Protein AF-A0A953RLA9-F1 (afdb_monomer_lite)

Foldseek 3Di:
DDDDDDDDDDDDDDPPPPPPPPPPPQPPQPDDDPQCVVAFPGDRQWDPPFADPDPFKTKTWHLAAQVVVVVVRPVPHDADWDADVVRQWIWGDIDQKIKIKGAWDADPVRDTDGGMMIMIGGHD

Structure (mmCIF, N/CA/C/O backbone):
data_AF-A0A953RLA9-F1
#
_entry.id   AF-A0A953RLA9-F1
#
loop_
_atom_site.group_PDB
_atom_site.id
_atom_site.type_symbol
_atom_site.label_atom_id
_atom_site.label_alt_id
_atom_site.label_comp_id
_atom_site.label_asym_id
_atom_site.label_entity_id
_atom_site.label_seq_id
_atom_site.pdbx_PDB_ins_code
_atom_site.Cartn_x
_atom_site.Cartn_y
_atom_site.Cartn_z
_atom_site.occupancy
_atom_site.B_iso_or_equiv
_atom_site.auth_seq_id
_atom_site.auth_comp_id
_atom_site.auth_asym_id
_atom_site.auth_atom_id
_atom_site.pdbx_PDB_model_num
ATOM 1 N N . MET A 1 1 ? -8.554 -69.439 7.652 1.00 48.25 1 MET A N 1
ATOM 2 C CA . MET A 1 1 ? -8.002 -69.487 9.023 1.00 48.25 1 MET A CA 1
ATOM 3 C C . MET A 1 1 ? -6.483 -69.538 8.939 1.00 48.25 1 MET A C 1
ATOM 5 O O . MET A 1 1 ? -5.982 -70.583 8.567 1.00 48.25 1 MET A O 1
ATOM 9 N N . LEU A 1 2 ? -5.758 -68.458 9.259 1.00 38.22 2 LEU A N 1
ATOM 10 C CA . LEU A 1 2 ? -4.406 -68.552 9.830 1.00 38.22 2 LEU A CA 1
ATOM 11 C C . LEU A 1 2 ? -3.977 -67.199 10.436 1.00 38.22 2 LEU A C 1
ATOM 13 O O . LEU A 1 2 ? -3.719 -66.231 9.737 1.00 38.22 2 LEU A O 1
ATOM 17 N N . ARG A 1 3 ? -4.001 -67.193 11.771 1.00 40.97 3 ARG A N 1
ATOM 18 C CA . ARG A 1 3 ? -3.111 -66.550 12.753 1.00 40.97 3 ARG A CA 1
ATOM 19 C C . ARG A 1 3 ? -2.630 -65.098 12.565 1.00 40.97 3 ARG A C 1
ATOM 21 O O . ARG A 1 3 ? -1.748 -64.783 11.782 1.00 40.97 3 ARG A O 1
ATOM 28 N N . LYS A 1 4 ? -3.136 -64.288 13.505 1.00 44.25 4 LYS A N 1
ATOM 29 C CA . LYS A 1 4 ? -2.486 -63.175 14.214 1.00 44.25 4 LYS A CA 1
ATOM 30 C C . LYS A 1 4 ? -0.970 -63.366 14.390 1.00 44.25 4 LYS A C 1
ATOM 32 O O . LYS A 1 4 ? -0.567 -64.396 14.918 1.00 44.25 4 LYS A O 1
ATOM 37 N N . CYS A 1 5 ? -0.205 -62.304 14.149 1.00 43.03 5 CYS A N 1
ATOM 38 C CA . CYS A 1 5 ? 0.972 -61.947 14.942 1.00 43.03 5 CYS A CA 1
ATOM 39 C C . CYS A 1 5 ? 1.044 -60.419 15.015 1.00 43.03 5 CYS A C 1
ATOM 41 O O . CYS A 1 5 ? 1.334 -59.745 14.033 1.00 43.03 5 CYS A O 1
ATOM 43 N N . ALA A 1 6 ? 0.714 -59.889 16.191 1.00 46.84 6 ALA A N 1
ATOM 44 C CA . ALA A 1 6 ? 1.046 -58.532 16.578 1.00 46.84 6 ALA A CA 1
ATOM 45 C C . ALA A 1 6 ? 2.565 -58.443 16.757 1.00 46.84 6 ALA A C 1
ATOM 47 O O . ALA A 1 6 ? 3.148 -59.293 17.428 1.00 46.84 6 ALA A O 1
ATOM 48 N N . PHE A 1 7 ? 3.185 -57.414 16.191 1.00 45.31 7 PHE A N 1
ATOM 49 C CA . PHE A 1 7 ? 4.528 -56.997 16.568 1.00 45.31 7 PHE A CA 1
ATOM 50 C C . PHE A 1 7 ? 4.508 -55.491 16.788 1.00 45.31 7 PHE A C 1
ATOM 52 O O . PHE A 1 7 ? 4.581 -54.687 15.863 1.00 45.31 7 PHE A O 1
ATOM 59 N N . THR A 1 8 ? 4.342 -55.132 18.054 1.00 46.97 8 THR A N 1
ATOM 60 C CA . THR A 1 8 ? 4.603 -53.798 18.573 1.00 46.97 8 THR A CA 1
ATOM 61 C C . THR A 1 8 ? 6.117 -53.627 18.640 1.00 46.97 8 THR A C 1
ATOM 63 O O . THR A 1 8 ? 6.771 -54.312 19.422 1.00 46.97 8 THR A O 1
ATOM 66 N N . PHE A 1 9 ? 6.672 -52.707 17.855 1.00 47.66 9 PHE A N 1
ATOM 67 C CA . PHE A 1 9 ? 7.984 -52.124 18.123 1.00 47.66 9 PHE A CA 1
ATOM 68 C C . PHE A 1 9 ? 7.822 -50.612 18.236 1.00 47.66 9 PHE A C 1
ATOM 70 O O . PHE A 1 9 ? 7.508 -49.908 17.282 1.00 47.66 9 PHE A O 1
ATOM 77 N N . PHE A 1 10 ? 7.989 -50.149 19.466 1.00 43.28 10 PHE A N 1
ATOM 78 C CA . PHE A 1 10 ? 8.098 -48.763 19.879 1.00 43.28 10 PHE A CA 1
ATOM 79 C C . PHE A 1 10 ? 9.588 -48.421 19.878 1.00 43.28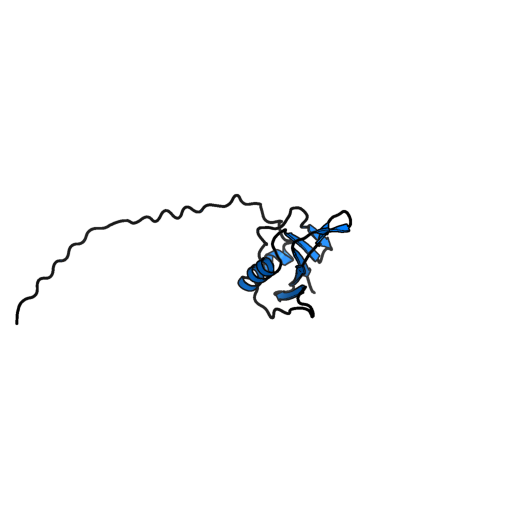 10 PHE A C 1
ATOM 81 O O . PHE A 1 10 ? 10.284 -49.072 20.642 1.00 43.28 10 PHE A O 1
ATOM 88 N N . VAL A 1 11 ? 10.071 -47.454 19.083 1.00 50.06 11 VAL A N 1
ATOM 89 C CA . VAL A 1 11 ? 11.195 -46.554 19.439 1.00 50.06 11 VAL A CA 1
ATOM 90 C C . VAL A 1 11 ? 11.158 -45.296 18.549 1.00 50.06 11 VAL A C 1
ATOM 92 O O . VAL A 1 11 ? 11.129 -45.371 17.324 1.00 50.06 11 VAL A O 1
ATOM 95 N N . LEU A 1 12 ? 11.178 -44.149 19.235 1.00 45.91 12 LEU A N 1
ATOM 96 C CA . LEU A 1 12 ? 11.444 -42.775 18.801 1.00 45.91 12 LEU A CA 1
ATOM 97 C C . LEU A 1 12 ? 12.417 -42.626 17.615 1.00 45.91 12 LEU A C 1
ATOM 99 O O . LEU A 1 12 ? 13.544 -43.111 17.648 1.00 45.91 12 LEU A O 1
ATOM 103 N N . SER A 1 13 ? 12.063 -41.765 16.663 1.00 47.34 13 SER A N 1
ATOM 104 C CA . SER A 1 13 ? 13.047 -40.968 15.925 1.00 47.34 13 SER A CA 1
ATOM 105 C C . SER A 1 13 ? 12.580 -39.520 15.903 1.00 47.34 13 SER A C 1
ATOM 107 O O . SER A 1 13 ? 11.643 -39.133 15.210 1.00 47.34 13 SER A O 1
ATOM 109 N N . LEU A 1 14 ? 13.225 -38.758 16.776 1.00 44.53 14 LEU A N 1
ATOM 110 C CA . LEU A 1 14 ? 13.138 -37.323 16.956 1.00 44.53 14 LEU A CA 1
ATOM 111 C C . LEU A 1 14 ? 13.650 -36.637 15.676 1.00 44.53 14 LEU A C 1
ATOM 113 O O . LEU A 1 14 ? 14.845 -36.383 15.552 1.00 44.53 14 LEU A O 1
ATOM 117 N N . LEU A 1 15 ? 12.775 -36.351 14.709 1.00 41.44 15 LEU A N 1
ATOM 118 C CA . LEU A 1 15 ? 13.116 -35.424 13.630 1.00 41.44 15 LEU A CA 1
ATOM 119 C C . LEU A 1 15 ? 12.825 -34.006 14.124 1.00 41.44 15 LEU A C 1
ATOM 121 O O . LEU A 1 15 ? 11.747 -33.454 13.911 1.00 41.44 15 LEU A O 1
ATOM 125 N N . VAL A 1 16 ? 13.806 -33.428 14.815 1.00 46.03 16 VAL A N 1
ATOM 126 C CA . VAL A 1 16 ? 13.918 -31.974 14.937 1.00 46.03 16 VAL A CA 1
ATOM 127 C C . VAL A 1 16 ? 14.201 -31.468 13.529 1.00 46.03 16 VAL A C 1
ATOM 129 O O . VAL A 1 16 ? 15.341 -31.471 13.068 1.00 46.03 16 VAL A O 1
ATOM 132 N N . ILE A 1 17 ? 13.149 -31.083 12.809 1.00 50.66 17 ILE A N 1
ATOM 133 C CA . ILE A 1 17 ? 13.311 -30.226 11.642 1.00 50.66 17 ILE A CA 1
ATOM 134 C C . ILE A 1 17 ? 13.740 -28.888 12.228 1.00 50.66 17 ILE A C 1
ATOM 136 O O . ILE A 1 17 ? 12.928 -28.140 12.766 1.00 50.66 17 ILE A O 1
ATOM 140 N N . GLY A 1 18 ? 15.051 -28.649 12.210 1.00 41.31 18 GLY A N 1
ATOM 141 C CA . GLY A 1 18 ? 15.611 -27.332 12.431 1.00 41.31 18 GLY A CA 1
ATOM 142 C C . GLY A 1 18 ? 15.022 -26.414 11.375 1.00 41.31 18 GLY A C 1
ATOM 143 O O . GLY A 1 18 ? 15.485 -26.390 10.236 1.00 41.31 18 GLY A O 1
ATOM 144 N N . GLU A 1 19 ? 13.965 -25.697 11.740 1.00 39.84 19 GLU A N 1
ATOM 145 C CA . GLU A 1 19 ? 13.501 -24.561 10.974 1.00 39.84 19 GLU A CA 1
ATOM 146 C C . GLU A 1 19 ? 14.609 -23.516 11.102 1.00 39.84 19 GLU A C 1
ATOM 148 O O . GLU A 1 19 ? 14.713 -22.780 12.084 1.00 39.84 19 GLU A O 1
ATOM 153 N N . VAL A 1 20 ? 15.526 -23.530 10.134 1.00 38.59 20 VAL A N 1
ATOM 154 C CA . VAL A 1 20 ? 16.456 -22.434 9.905 1.00 38.59 20 VAL A CA 1
ATOM 155 C C . VAL A 1 20 ? 15.579 -21.258 9.504 1.00 38.59 20 VAL A C 1
ATOM 157 O O . VAL A 1 20 ? 15.320 -21.016 8.323 1.00 38.59 20 VAL A O 1
ATOM 160 N N . VAL A 1 21 ? 15.084 -20.539 10.513 1.00 46.25 21 VAL A N 1
ATOM 161 C CA . VAL A 1 21 ? 14.577 -19.184 10.367 1.00 46.25 21 VAL A CA 1
ATOM 162 C C . VAL A 1 21 ? 15.765 -18.386 9.865 1.00 46.25 21 VAL A C 1
ATOM 164 O O . VAL A 1 21 ? 16.585 -17.865 10.618 1.00 46.25 21 VAL A O 1
ATOM 167 N N . THR A 1 22 ? 15.885 -18.330 8.543 1.00 41.06 22 THR A N 1
ATOM 168 C CA . THR A 1 22 ? 16.683 -17.319 7.880 1.00 41.06 22 THR A CA 1
ATOM 169 C C . THR A 1 22 ? 15.917 -16.029 8.123 1.00 41.06 22 THR A C 1
ATOM 171 O O . THR A 1 22 ? 15.080 -15.623 7.316 1.00 41.06 22 THR A O 1
ATOM 174 N N . ALA A 1 23 ? 16.136 -15.421 9.290 1.00 45.84 23 ALA A N 1
ATOM 175 C CA . ALA A 1 23 ? 15.776 -14.043 9.535 1.00 45.84 23 ALA A CA 1
ATOM 176 C C . ALA A 1 23 ? 16.571 -13.235 8.510 1.00 45.84 23 ALA A C 1
ATOM 178 O O . ALA A 1 23 ? 17.736 -12.900 8.725 1.00 45.84 23 ALA A O 1
ATOM 179 N N . ARG A 1 24 ? 15.965 -13.000 7.336 1.00 45.78 24 ARG A N 1
ATOM 180 C CA . ARG A 1 24 ? 16.435 -11.976 6.408 1.00 45.78 24 ARG A CA 1
ATOM 181 C C . ARG A 1 24 ? 16.624 -10.738 7.263 1.00 45.78 24 ARG A C 1
ATOM 183 O O . ARG A 1 24 ? 15.666 -10.311 7.905 1.00 45.78 24 ARG A O 1
ATOM 190 N N . ALA A 1 25 ? 17.868 -10.262 7.316 1.00 38.72 25 ALA A N 1
ATOM 191 C CA . ALA A 1 25 ? 18.271 -9.081 8.053 1.00 38.72 25 ALA A CA 1
ATOM 192 C C . ALA A 1 25 ? 17.161 -8.039 7.943 1.00 38.72 25 ALA A C 1
ATOM 194 O O . ALA A 1 25 ? 16.812 -7.615 6.838 1.00 38.72 25 ALA A O 1
ATOM 195 N N . GLY A 1 26 ? 16.540 -7.742 9.086 1.00 42.91 26 GLY A N 1
ATOM 196 C CA . GLY A 1 26 ? 15.439 -6.808 9.169 1.00 42.91 26 GLY A CA 1
ATOM 197 C C . GLY A 1 26 ? 15.946 -5.448 8.730 1.00 42.91 26 GLY A C 1
ATOM 198 O O . GLY A 1 26 ? 16.487 -4.697 9.535 1.00 42.91 26 GLY A O 1
ATOM 199 N N . SER A 1 27 ? 15.754 -5.120 7.453 1.00 41.09 27 SER A N 1
ATOM 200 C CA . SER A 1 27 ? 15.484 -3.739 7.100 1.00 41.09 27 SER A CA 1
ATOM 201 C C . SER A 1 27 ? 14.269 -3.396 7.947 1.00 41.09 27 SER A C 1
ATOM 203 O O . SER A 1 27 ? 13.207 -3.990 7.756 1.00 41.09 27 SER A O 1
ATOM 205 N N . SER A 1 28 ? 14.457 -2.590 8.994 1.00 51.56 28 SER A N 1
ATOM 206 C CA . SER A 1 28 ? 13.339 -2.106 9.787 1.00 51.56 28 SER A CA 1
ATOM 207 C C . SER A 1 28 ? 12.416 -1.430 8.784 1.00 51.56 28 SER A C 1
ATOM 209 O O . SER A 1 28 ? 12.766 -0.368 8.261 1.00 51.56 28 SER A O 1
ATOM 211 N N . ALA A 1 29 ? 11.311 -2.089 8.423 1.00 55.12 29 ALA A N 1
ATOM 212 C CA . ALA A 1 29 ? 10.338 -1.504 7.522 1.00 55.12 29 ALA A CA 1
ATOM 213 C C . ALA A 1 29 ? 10.047 -0.085 8.043 1.00 55.12 29 ALA A C 1
ATOM 215 O O . ALA A 1 29 ? 9.957 0.081 9.266 1.00 55.12 29 ALA A O 1
ATOM 216 N N . PRO A 1 30 ? 9.982 0.939 7.173 1.00 61.66 30 PRO A N 1
ATOM 217 C CA . PRO A 1 30 ? 9.738 2.311 7.590 1.00 61.66 30 PRO A CA 1
ATOM 218 C C . PRO A 1 30 ? 8.591 2.328 8.591 1.00 61.66 30 PRO A C 1
ATOM 220 O O . PRO A 1 30 ? 7.524 1.782 8.299 1.00 61.66 30 PRO A O 1
ATOM 223 N N . SER A 1 31 ? 8.831 2.876 9.787 1.00 76.75 31 SER A N 1
ATOM 224 C CA . SER A 1 31 ? 7.814 2.844 10.833 1.00 76.75 31 SER A CA 1
ATOM 225 C C . SER A 1 31 ? 6.608 3.618 10.334 1.00 76.75 31 SER A C 1
ATOM 227 O O . SER A 1 31 ? 6.678 4.828 10.098 1.00 76.75 31 SER A O 1
ATOM 229 N N . TYR A 1 32 ? 5.506 2.905 10.129 1.00 88.94 32 TYR A N 1
ATOM 230 C CA . TYR A 1 32 ? 4.243 3.535 9.799 1.00 88.94 32 TYR A CA 1
ATOM 231 C C . TYR A 1 32 ? 3.842 4.461 10.948 1.00 88.94 32 TYR A C 1
ATOM 233 O O . TYR A 1 32 ? 4.154 4.173 12.105 1.00 88.94 32 TYR A O 1
ATOM 241 N N . PRO A 1 33 ? 3.149 5.570 10.657 1.00 91.88 33 PRO A N 1
ATOM 242 C CA . PRO A 1 33 ? 2.503 6.331 11.712 1.00 91.88 33 PRO A CA 1
ATOM 243 C C . PRO A 1 33 ? 1.452 5.454 12.409 1.00 91.88 33 PRO A C 1
ATOM 245 O O . PRO A 1 33 ? 0.828 4.613 11.758 1.00 91.88 33 PRO A O 1
ATOM 248 N N . ASP A 1 34 ? 1.213 5.682 13.702 1.00 92.75 34 ASP A N 1
ATOM 249 C CA . ASP A 1 34 ? 0.365 4.820 14.547 1.00 92.75 34 ASP A CA 1
ATOM 250 C C . ASP A 1 34 ? -1.016 4.539 13.940 1.00 92.75 34 ASP A C 1
ATOM 252 O O . ASP A 1 34 ? -1.497 3.407 13.941 1.00 92.75 34 ASP A O 1
ATOM 256 N N . TRP A 1 35 ? -1.635 5.565 13.345 1.00 93.19 35 TRP A N 1
ATOM 257 C CA . TRP A 1 35 ? -2.943 5.442 12.698 1.00 93.19 35 TRP A CA 1
ATOM 258 C C . TRP A 1 35 ? -2.939 4.487 11.499 1.00 93.19 35 TRP A C 1
ATOM 260 O O . TRP A 1 35 ? -3.975 3.915 11.186 1.00 93.19 35 TRP A O 1
ATOM 270 N N . ALA A 1 36 ? -1.809 4.335 10.808 1.00 93.94 36 ALA A N 1
ATOM 271 C CA . ALA A 1 36 ? -1.659 3.390 9.708 1.00 93.94 36 ALA A CA 1
ATOM 272 C C . ALA A 1 36 ? -1.290 2.007 10.243 1.00 93.94 36 ALA A C 1
ATOM 274 O O . ALA A 1 36 ? -1.892 1.022 9.828 1.00 93.94 36 ALA A O 1
ATOM 275 N N . ALA A 1 37 ? -0.345 1.942 11.186 1.00 92.94 37 ALA A N 1
ATOM 276 C CA . ALA A 1 37 ? 0.139 0.697 11.779 1.00 92.94 37 ALA A CA 1
ATOM 277 C C . ALA A 1 37 ? -0.974 -0.106 12.475 1.00 92.94 37 ALA A C 1
ATOM 279 O O . ALA A 1 37 ? -0.937 -1.333 12.475 1.00 92.94 37 ALA A O 1
ATOM 280 N N . ALA A 1 38 ? -1.992 0.575 13.011 1.00 91.94 38 ALA A N 1
ATOM 281 C CA . ALA A 1 38 ? -3.155 -0.057 13.631 1.00 91.94 38 ALA A CA 1
ATOM 282 C C . ALA A 1 38 ? -4.027 -0.875 12.656 1.00 91.94 38 ALA A C 1
ATOM 284 O O . ALA A 1 38 ? -4.846 -1.678 13.097 1.00 91.94 38 ALA A O 1
ATOM 285 N N . VAL A 1 39 ? -3.896 -0.654 11.345 1.00 92.75 39 VAL A N 1
ATOM 286 C CA . VAL A 1 39 ? -4.862 -1.144 10.344 1.00 92.75 39 VAL A CA 1
ATOM 287 C C . VAL A 1 39 ? -4.194 -1.792 9.138 1.00 92.75 39 VAL A C 1
ATOM 289 O O . VAL A 1 39 ? -4.768 -2.667 8.490 1.00 92.75 39 VAL A O 1
ATOM 292 N N . VAL A 1 40 ? -2.990 -1.337 8.804 1.00 94.00 40 VAL A N 1
ATOM 293 C CA . VAL A 1 40 ? -2.262 -1.714 7.601 1.00 94.00 40 VAL A CA 1
ATOM 294 C C . VAL A 1 40 ? -0.888 -2.245 8.009 1.00 94.00 40 VAL A C 1
ATOM 296 O O . VAL A 1 40 ? -0.111 -1.509 8.620 1.00 94.00 40 VAL A O 1
ATOM 299 N N . PRO A 1 41 ? -0.549 -3.498 7.661 1.00 93.62 41 PRO A N 1
ATOM 300 C CA . PRO A 1 41 ? 0.769 -4.042 7.953 1.00 93.62 41 PRO A CA 1
ATOM 301 C C . PRO A 1 41 ? 1.852 -3.316 7.151 1.00 93.62 41 PRO A C 1
ATOM 303 O O . PRO A 1 41 ? 1.640 -2.943 5.995 1.00 93.62 41 PRO A O 1
ATOM 306 N N . ALA A 1 42 ? 3.033 -3.170 7.753 1.00 92.88 42 ALA A N 1
ATOM 307 C CA . ALA A 1 42 ? 4.163 -2.509 7.118 1.00 92.88 42 ALA A CA 1
ATOM 308 C C . ALA A 1 42 ? 4.718 -3.314 5.934 1.00 92.88 42 ALA A C 1
ATOM 310 O O . ALA A 1 42 ? 5.055 -4.492 6.070 1.00 92.88 42 ALA A O 1
ATOM 311 N N . TYR A 1 43 ? 4.829 -2.669 4.770 1.00 94.12 43 TYR A N 1
ATOM 312 C CA . TYR A 1 43 ? 5.419 -3.274 3.578 1.00 94.12 43 TYR A CA 1
ATOM 313 C C . TYR A 1 43 ? 6.932 -3.492 3.765 1.00 94.12 43 TYR A C 1
ATOM 315 O O . TYR A 1 43 ? 7.651 -2.521 4.013 1.00 94.12 43 TYR A O 1
ATOM 323 N N . PRO A 1 44 ? 7.444 -4.729 3.619 1.00 92.50 44 PRO A N 1
ATOM 324 C CA . PRO A 1 44 ? 8.809 -5.072 4.024 1.00 92.50 44 PRO A CA 1
ATOM 325 C C . PRO A 1 44 ? 9.901 -4.552 3.081 1.00 92.50 44 PRO A C 1
ATOM 327 O O . PRO A 1 44 ? 11.041 -4.417 3.507 1.00 92.50 44 PRO A O 1
ATOM 330 N N . HIS A 1 45 ? 9.589 -4.263 1.812 1.00 92.25 45 HIS A N 1
ATOM 331 C CA . HIS A 1 45 ? 10.572 -3.800 0.814 1.00 92.25 45 HIS A CA 1
ATOM 332 C C . HIS A 1 45 ? 10.396 -2.315 0.474 1.00 92.25 45 HIS A C 1
ATOM 334 O O . HIS A 1 45 ? 10.559 -1.885 -0.672 1.00 92.25 45 HIS A O 1
ATOM 340 N N . ALA A 1 46 ? 9.972 -1.529 1.459 1.00 90.50 46 ALA A N 1
ATOM 341 C CA . ALA A 1 46 ? 9.835 -0.094 1.303 1.00 90.50 46 ALA A CA 1
ATOM 342 C C . ALA A 1 46 ? 11.214 0.587 1.292 1.00 90.50 46 ALA A C 1
ATOM 344 O O . ALA A 1 46 ? 12.099 0.268 2.083 1.00 90.50 46 ALA A O 1
ATOM 345 N N . LEU A 1 47 ? 11.387 1.544 0.386 1.00 88.62 47 LEU A N 1
ATOM 346 C CA . LEU A 1 47 ? 12.602 2.334 0.244 1.00 88.62 47 LEU A CA 1
ATOM 347 C C . LEU A 1 47 ? 12.720 3.368 1.373 1.00 88.62 47 LEU A C 1
ATOM 349 O O . LEU A 1 47 ? 11.689 3.840 1.869 1.00 88.62 47 LEU A O 1
ATOM 353 N N . PRO A 1 48 ? 13.946 3.819 1.704 1.00 85.69 48 PRO A N 1
ATOM 354 C CA . PRO A 1 48 ? 14.180 4.872 2.698 1.00 85.69 48 PRO A CA 1
ATOM 355 C C . PRO A 1 48 ? 13.480 6.207 2.402 1.00 85.69 48 PRO A C 1
ATOM 357 O O . PRO A 1 48 ? 13.269 7.005 3.306 1.00 85.69 48 PRO A O 1
ATOM 360 N N . SER A 1 49 ? 13.097 6.457 1.146 1.00 83.31 49 SER A N 1
ATOM 361 C CA . SER A 1 49 ? 12.330 7.642 0.743 1.00 83.31 49 SER A CA 1
ATOM 362 C C . SER A 1 49 ? 10.863 7.618 1.199 1.00 83.31 49 SER A C 1
ATOM 364 O O . SER A 1 49 ? 10.161 8.621 1.050 1.00 83.31 49 SER A O 1
ATOM 366 N N . SER A 1 50 ? 10.392 6.496 1.752 1.00 88.06 50 SER A N 1
ATOM 367 C CA . SER A 1 50 ? 9.050 6.358 2.320 1.00 88.06 50 SER A CA 1
ATOM 368 C C . SER A 1 50 ? 8.908 7.232 3.565 1.00 88.06 50 SER A C 1
ATOM 370 O O . SER A 1 50 ? 9.696 7.126 4.504 1.00 88.06 50 SER A O 1
ATOM 372 N N . ARG A 1 51 ? 7.912 8.119 3.579 1.00 90.56 51 ARG A N 1
ATOM 373 C CA . ARG A 1 51 ? 7.775 9.151 4.611 1.00 90.56 51 ARG A CA 1
ATOM 374 C C . ARG A 1 51 ? 6.351 9.663 4.746 1.00 90.56 51 ARG A C 1
ATOM 376 O O . ARG A 1 51 ? 5.515 9.515 3.852 1.00 90.56 51 ARG A O 1
ATOM 383 N N . LEU A 1 52 ? 6.101 10.344 5.858 1.00 91.19 52 LEU A N 1
ATOM 384 C CA . LEU A 1 52 ? 4.894 11.137 6.039 1.00 91.19 52 LEU A CA 1
ATOM 385 C C . LEU A 1 52 ? 4.929 12.328 5.065 1.00 91.19 52 LEU A C 1
ATOM 387 O O . LEU A 1 52 ? 5.879 13.106 5.071 1.00 91.19 52 LEU A O 1
ATOM 391 N N . ILE A 1 53 ? 3.915 12.443 4.207 1.00 90.25 53 ILE A N 1
ATOM 392 C CA . ILE A 1 53 ? 3.790 13.520 3.210 1.00 90.25 53 ILE A CA 1
ATOM 393 C C . ILE A 1 53 ? 2.956 14.666 3.779 1.00 90.25 53 ILE A C 1
ATOM 395 O O . ILE A 1 53 ? 3.285 15.835 3.606 1.00 90.25 53 ILE A O 1
ATOM 399 N N . THR A 1 54 ? 1.876 14.325 4.480 1.00 90.62 54 THR A N 1
ATOM 400 C CA . THR A 1 54 ? 1.043 15.258 5.247 1.00 90.62 54 THR A CA 1
ATOM 401 C C . THR A 1 54 ? 0.611 14.572 6.545 1.00 90.62 54 THR A C 1
ATOM 403 O O . THR A 1 54 ? 0.692 13.345 6.628 1.00 90.62 54 THR A O 1
ATOM 406 N N . PRO A 1 55 ? 0.061 15.289 7.543 1.00 91.44 55 PRO A N 1
ATOM 407 C CA . PRO A 1 55 ? -0.424 14.665 8.781 1.00 91.44 55 PRO A CA 1
ATOM 408 C C . PRO A 1 55 ? -1.457 13.540 8.579 1.00 91.44 55 PRO A C 1
ATOM 410 O O . PRO A 1 55 ? -1.677 12.734 9.479 1.00 91.44 55 PRO A O 1
ATOM 413 N N . LYS A 1 56 ? -2.097 13.480 7.403 1.00 94.44 56 LYS A N 1
ATOM 414 C CA . LYS A 1 56 ? -3.096 12.467 7.039 1.00 94.44 56 LYS A CA 1
ATOM 415 C C . LYS A 1 56 ? -2.623 11.501 5.953 1.00 94.44 56 LYS A C 1
ATOM 417 O O . LYS A 1 56 ? -3.401 10.636 5.569 1.00 94.44 56 LYS A O 1
ATOM 422 N N . MET A 1 57 ? -1.407 11.645 5.426 1.00 94.88 57 MET A N 1
ATOM 423 C CA . MET A 1 57 ? -0.935 10.854 4.289 1.00 94.88 57 MET A CA 1
ATOM 424 C C . MET A 1 57 ? 0.500 10.379 4.486 1.00 94.88 57 MET A C 1
ATOM 426 O O . MET A 1 57 ? 1.414 11.188 4.648 1.00 94.88 57 MET A O 1
ATOM 430 N N . TYR A 1 58 ? 0.703 9.070 4.381 1.00 94.25 58 TYR A N 1
ATOM 431 C CA . TYR A 1 58 ? 2.012 8.431 4.387 1.00 94.25 58 TYR A CA 1
ATOM 432 C C . TYR A 1 58 ? 2.294 7.806 3.020 1.00 94.25 58 TYR A C 1
ATOM 434 O O . TYR A 1 58 ? 1.459 7.080 2.477 1.00 94.25 58 TYR A O 1
ATOM 442 N N . GLY A 1 59 ? 3.449 8.127 2.444 1.00 93.44 59 GLY A N 1
ATOM 443 C CA . GLY A 1 59 ? 3.885 7.627 1.147 1.00 93.44 59 GLY A CA 1
ATOM 444 C C . GLY A 1 59 ? 4.937 6.541 1.307 1.00 93.44 59 GLY A C 1
ATOM 445 O O . GLY A 1 59 ? 5.914 6.725 2.026 1.00 93.44 59 GLY A O 1
ATOM 446 N N . ILE A 1 60 ? 4.758 5.439 0.593 1.00 93.25 60 ILE A N 1
ATOM 447 C CA . ILE A 1 60 ? 5.701 4.329 0.500 1.00 93.25 60 ILE A CA 1
ATOM 448 C C . ILE A 1 60 ? 6.172 4.242 -0.944 1.00 93.25 60 ILE A C 1
ATOM 450 O O . ILE A 1 60 ? 5.355 4.293 -1.866 1.00 93.25 60 ILE A O 1
ATOM 454 N N . ALA A 1 61 ? 7.476 4.095 -1.135 1.00 91.38 61 ALA A N 1
ATOM 455 C CA . ALA A 1 61 ? 8.072 3.800 -2.431 1.00 91.38 61 ALA A CA 1
ATOM 456 C C . ALA A 1 61 ? 8.731 2.422 -2.376 1.00 91.38 61 ALA A C 1
ATOM 458 O O . ALA A 1 61 ? 9.321 2.061 -1.362 1.00 91.38 61 ALA A O 1
ATOM 459 N N . THR A 1 62 ? 8.640 1.644 -3.447 1.00 91.88 62 THR A N 1
ATOM 460 C CA . THR A 1 62 ? 9.339 0.362 -3.584 1.00 91.88 62 THR A CA 1
ATOM 461 C C . THR A 1 62 ? 9.753 0.139 -5.032 1.00 91.88 62 THR A C 1
ATOM 463 O O . THR A 1 62 ? 9.101 0.628 -5.955 1.00 91.88 62 THR A O 1
ATOM 466 N N . THR A 1 63 ? 10.843 -0.598 -5.232 1.00 92.44 63 THR A N 1
ATOM 467 C CA . THR A 1 63 ? 11.269 -1.075 -6.555 1.00 92.44 63 THR A CA 1
ATOM 468 C C . THR A 1 63 ? 10.479 -2.295 -7.020 1.00 92.44 63 THR A C 1
ATOM 470 O O . THR A 1 63 ? 10.600 -2.682 -8.179 1.00 92.44 63 THR A O 1
ATOM 473 N N . ASP A 1 64 ? 9.682 -2.911 -6.141 1.00 93.56 64 ASP A N 1
ATOM 474 C CA . ASP A 1 64 ? 8.866 -4.065 -6.504 1.00 93.56 64 ASP A CA 1
ATOM 475 C C . ASP A 1 64 ? 7.788 -3.683 -7.531 1.00 93.56 64 ASP A C 1
ATOM 477 O O . ASP A 1 64 ? 7.223 -2.581 -7.467 1.00 93.56 64 ASP A O 1
ATOM 481 N N . PRO A 1 65 ? 7.464 -4.585 -8.475 1.00 92.50 65 PRO A N 1
ATOM 482 C CA . PRO A 1 65 ? 6.447 -4.324 -9.481 1.00 92.50 65 PRO A CA 1
ATOM 483 C C . PRO A 1 65 ? 5.049 -4.300 -8.850 1.00 92.50 65 PRO A C 1
ATOM 485 O O . PRO A 1 65 ? 4.747 -5.065 -7.928 1.00 92.50 65 PRO A O 1
ATOM 488 N N . MET A 1 66 ? 4.169 -3.452 -9.387 1.00 93.31 66 MET A N 1
ATOM 489 C CA . MET A 1 66 ? 2.842 -3.197 -8.813 1.00 93.31 66 MET A CA 1
ATOM 490 C C . MET A 1 66 ? 2.017 -4.468 -8.553 1.00 93.31 66 MET A C 1
ATOM 492 O O . MET A 1 66 ? 1.451 -4.561 -7.464 1.00 93.31 66 MET A O 1
ATOM 496 N N . PRO A 1 67 ? 1.972 -5.479 -9.446 1.00 93.75 67 PRO A N 1
ATOM 497 C CA . PRO A 1 67 ? 1.234 -6.714 -9.176 1.00 93.75 67 PRO A CA 1
ATOM 498 C C . PRO A 1 67 ? 1.689 -7.439 -7.902 1.00 93.75 67 PRO A C 1
ATOM 500 O O . PRO A 1 67 ? 0.851 -7.940 -7.153 1.00 93.75 67 PRO A O 1
ATOM 503 N N . THR A 1 68 ? 2.993 -7.440 -7.610 1.00 95.75 68 THR A N 1
ATOM 504 C CA . THR A 1 68 ? 3.554 -8.037 -6.387 1.00 95.75 68 THR A CA 1
ATOM 505 C C . THR A 1 68 ? 3.083 -7.285 -5.150 1.00 95.75 68 THR A C 1
ATOM 507 O O . THR A 1 68 ? 2.619 -7.896 -4.186 1.00 95.75 68 THR A O 1
ATOM 510 N N . VAL A 1 69 ? 3.139 -5.953 -5.194 1.00 96.06 69 VAL A N 1
ATOM 511 C CA . VAL A 1 69 ? 2.698 -5.095 -4.087 1.00 96.06 69 VAL A CA 1
ATOM 512 C C . VAL A 1 69 ? 1.195 -5.259 -3.848 1.00 96.06 69 VAL A C 1
ATOM 514 O O . VAL A 1 69 ? 0.765 -5.466 -2.713 1.00 96.06 69 VAL A O 1
ATOM 517 N N . VAL A 1 70 ? 0.388 -5.245 -4.912 1.00 96.38 70 VAL A N 1
ATOM 518 C CA . VAL A 1 70 ? -1.067 -5.458 -4.845 1.00 96.38 70 VAL A CA 1
ATOM 519 C C . VAL A 1 70 ? -1.396 -6.825 -4.248 1.00 96.38 70 VAL A C 1
ATOM 521 O O . VAL A 1 70 ? -2.223 -6.899 -3.339 1.00 96.38 70 VAL A O 1
ATOM 524 N N . ALA A 1 71 ? -0.750 -7.899 -4.709 1.00 97.00 71 ALA A N 1
ATOM 525 C CA . ALA A 1 71 ? -0.966 -9.244 -4.175 1.00 97.00 71 ALA A CA 1
ATOM 526 C C . ALA A 1 71 ? -0.608 -9.328 -2.682 1.00 97.00 71 ALA A C 1
ATOM 528 O O . ALA A 1 71 ? -1.373 -9.880 -1.884 1.00 97.00 71 ALA A O 1
ATOM 529 N N . TRP A 1 72 ? 0.512 -8.717 -2.284 1.00 97.50 72 TRP A N 1
ATOM 530 C CA . TRP A 1 72 ? 0.936 -8.675 -0.888 1.00 97.50 72 TRP A CA 1
ATOM 531 C C . TRP A 1 72 ? -0.103 -7.986 0.003 1.00 97.50 72 TRP A C 1
ATOM 533 O O . TRP A 1 72 ? -0.494 -8.562 1.023 1.00 97.50 72 TRP A O 1
ATOM 543 N N . TYR A 1 73 ? -0.609 -6.813 -0.395 1.00 97.19 73 TYR A N 1
ATOM 544 C CA . TYR A 1 73 ? -1.635 -6.110 0.380 1.00 97.19 73 TYR A CA 1
ATOM 545 C C . TYR A 1 73 ? -2.975 -6.844 0.373 1.00 97.19 73 TYR A C 1
ATOM 547 O O . TYR A 1 73 ? -3.583 -6.974 1.431 1.00 97.19 73 TYR A O 1
ATOM 555 N N . LYS A 1 74 ? -3.428 -7.381 -0.768 1.00 96.88 74 LYS A N 1
ATOM 556 C CA . LYS A 1 74 ? -4.684 -8.152 -0.853 1.00 96.88 74 LYS A CA 1
ATOM 557 C C . LYS A 1 74 ? -4.698 -9.364 0.076 1.00 96.88 74 LYS A C 1
ATOM 559 O O . LYS A 1 74 ? -5.739 -9.684 0.635 1.00 96.88 74 LYS A O 1
ATOM 564 N N . SER A 1 75 ? -3.550 -10.011 0.277 1.00 97.25 75 SER A N 1
ATOM 565 C CA . SER A 1 75 ? -3.441 -11.159 1.190 1.00 97.25 75 SER A CA 1
ATOM 566 C C . SER A 1 75 ? -3.511 -10.801 2.682 1.00 97.25 75 SER A C 1
ATOM 568 O O . SER A 1 75 ? -3.600 -11.704 3.508 1.00 97.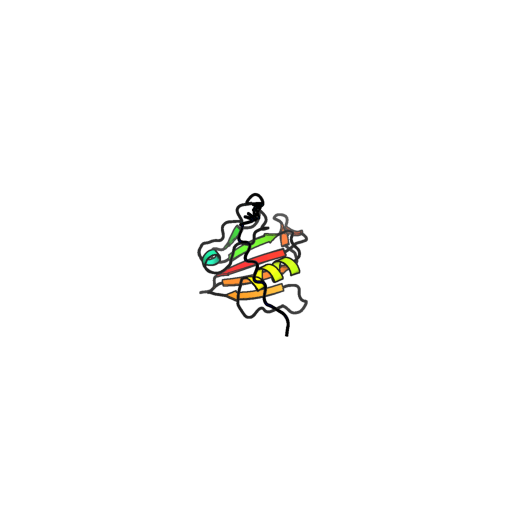25 75 SER A O 1
ATOM 570 N N . ARG A 1 76 ? -3.445 -9.511 3.046 1.00 96.50 76 ARG A N 1
ATOM 571 C CA . ARG A 1 76 ? -3.357 -9.052 4.447 1.00 96.50 76 ARG A CA 1
ATOM 572 C C . ARG A 1 76 ? -4.383 -7.994 4.834 1.00 96.50 76 ARG A C 1
ATOM 574 O O . ARG A 1 76 ? -4.689 -7.845 6.010 1.00 96.50 76 ARG A O 1
ATOM 581 N N . VAL A 1 77 ? -4.889 -7.239 3.865 1.00 95.88 77 VAL A N 1
ATOM 582 C CA . VAL A 1 77 ? -5.875 -6.183 4.077 1.00 95.88 77 VAL A CA 1
ATOM 583 C C . VAL A 1 77 ? -7.181 -6.602 3.428 1.00 95.88 77 VAL A C 1
ATOM 585 O O . VAL A 1 77 ? -7.316 -6.649 2.201 1.00 95.88 77 VAL A O 1
ATOM 588 N N . HIS A 1 78 ? -8.158 -6.878 4.283 1.00 92.94 78 HIS A N 1
ATOM 589 C CA . HIS A 1 78 ? -9.519 -7.176 3.872 1.00 92.94 78 HIS A CA 1
ATOM 590 C C . HIS A 1 78 ? -10.241 -5.901 3.424 1.00 92.94 78 HIS A C 1
ATOM 592 O O . HIS A 1 78 ? -10.067 -4.830 4.005 1.00 92.94 78 HIS A O 1
ATOM 598 N N . GLY A 1 79 ? -11.069 -6.027 2.390 1.00 91.81 79 GLY A N 1
ATOM 599 C CA . GLY A 1 79 ? -11.907 -4.943 1.889 1.00 91.81 79 GLY A CA 1
ATOM 600 C C . GLY A 1 79 ? -12.249 -5.105 0.412 1.00 91.81 79 GLY A C 1
ATOM 601 O O . GLY A 1 79 ? -11.717 -5.975 -0.280 1.00 91.81 79 GLY A O 1
ATOM 602 N N . ALA A 1 80 ? -13.145 -4.247 -0.072 1.00 95.06 80 ALA A N 1
ATOM 603 C CA . ALA A 1 80 ? -13.493 -4.177 -1.485 1.00 95.06 80 ALA A CA 1
ATOM 604 C C . ALA A 1 80 ? -12.378 -3.451 -2.251 1.00 95.06 80 ALA A C 1
ATOM 606 O O . ALA A 1 80 ? -12.288 -2.222 -2.240 1.00 95.06 80 ALA A O 1
ATOM 607 N N . TRP A 1 81 ? -11.500 -4.229 -2.878 1.00 96.50 81 TRP A N 1
ATOM 608 C CA . TRP A 1 81 ? -10.452 -3.707 -3.744 1.00 96.50 81 TRP A CA 1
ATOM 609 C C . TRP A 1 81 ? -11.047 -3.245 -5.074 1.00 96.50 81 TRP A C 1
ATOM 611 O O . TRP A 1 81 ? -11.742 -4.006 -5.740 1.00 96.50 81 TRP A O 1
ATOM 621 N N . SER A 1 82 ? -10.727 -2.017 -5.469 1.00 95.62 82 SER A N 1
ATOM 622 C CA . SER A 1 82 ? -11.103 -1.435 -6.756 1.00 95.62 82 SER A CA 1
ATOM 623 C C . SER A 1 82 ? -9.856 -1.146 -7.572 1.00 95.62 82 SER A C 1
ATOM 625 O O . SER A 1 82 ? -8.906 -0.544 -7.068 1.00 95.62 82 SER A O 1
ATOM 627 N N . GLU A 1 83 ? -9.893 -1.526 -8.838 1.00 94.38 83 GLU A N 1
ATOM 628 C CA . GLU A 1 83 ? -8.931 -1.116 -9.856 1.00 94.38 83 GLU A CA 1
ATOM 629 C C . GLU A 1 83 ? -9.447 0.144 -10.565 1.00 94.38 83 GLU A C 1
ATOM 631 O O . GLU A 1 83 ? -10.660 0.328 -10.687 1.00 94.38 83 GLU A O 1
ATOM 636 N N . SER A 1 84 ? -8.553 1.043 -10.975 1.00 87.31 84 SER A N 1
ATOM 637 C CA . SER A 1 84 ? -8.910 2.182 -11.823 1.00 87.31 84 SER A CA 1
ATOM 638 C C . SER A 1 84 ? -9.054 1.756 -13.282 1.00 87.31 84 SER A C 1
ATOM 640 O O . SER A 1 84 ? -8.414 0.806 -13.730 1.00 87.31 84 SER A O 1
ATOM 642 N N . GLU A 1 85 ? -9.804 2.529 -14.064 1.00 75.81 85 GLU A N 1
ATOM 643 C CA . GLU A 1 85 ? -9.785 2.400 -15.521 1.00 75.81 85 GLU A CA 1
ATOM 644 C C . GLU A 1 85 ? -8.335 2.537 -16.035 1.00 75.81 85 GLU A C 1
ATOM 646 O O . GLU A 1 85 ? -7.588 3.417 -15.599 1.00 75.81 85 GLU A O 1
ATOM 651 N N . GLY A 1 86 ? -7.891 1.591 -16.867 1.00 75.00 86 GLY A N 1
ATOM 652 C CA . GLY A 1 86 ? -6.502 1.498 -17.334 1.00 75.00 86 GLY A CA 1
ATOM 653 C C . GLY A 1 86 ? -5.529 0.732 -16.424 1.00 75.00 86 GLY A C 1
ATOM 654 O O . GLY A 1 86 ? -4.357 0.634 -16.768 1.00 75.00 86 GLY A O 1
ATOM 655 N N . GLY A 1 87 ? -5.971 0.186 -15.284 1.00 79.62 87 GLY A N 1
ATOM 656 C CA . GLY A 1 87 ? -5.207 -0.795 -14.492 1.00 79.62 87 GLY A CA 1
ATOM 657 C C . GLY A 1 87 ? -3.969 -0.270 -13.757 1.00 79.62 87 GLY A C 1
ATOM 658 O O . GLY A 1 87 ? -3.251 -1.031 -13.115 1.00 79.62 87 GLY A O 1
ATOM 659 N N . ASN A 1 88 ? -3.714 1.039 -13.807 1.00 85.69 88 ASN A N 1
ATOM 660 C CA . ASN A 1 88 ? -2.503 1.653 -13.250 1.00 85.69 88 ASN A CA 1
ATOM 661 C C . ASN A 1 88 ? -2.619 2.017 -11.765 1.00 85.69 88 ASN A C 1
ATOM 663 O O . ASN A 1 88 ? -1.675 2.544 -11.170 1.00 85.69 88 ASN A O 1
ATOM 667 N N . THR A 1 89 ? -3.786 1.809 -11.157 1.00 92.25 89 THR A N 1
ATOM 668 C CA . THR A 1 89 ? -4.018 2.087 -9.742 1.00 92.25 89 THR A CA 1
ATOM 669 C C . THR A 1 89 ? -4.989 1.084 -9.135 1.00 92.25 89 THR A C 1
ATOM 671 O O . THR A 1 89 ? -6.027 0.766 -9.707 1.00 92.25 89 THR A O 1
ATOM 674 N N . TRP A 1 90 ? -4.678 0.645 -7.921 1.00 96.31 90 TRP A N 1
ATOM 675 C CA . TRP A 1 90 ? -5.541 -0.156 -7.062 1.00 96.31 90 TRP A CA 1
ATOM 676 C C . TRP A 1 90 ? -5.830 0.601 -5.776 1.00 96.31 90 TRP A C 1
ATOM 678 O O . TRP A 1 90 ? -4.959 1.289 -5.245 1.00 96.31 90 TRP A O 1
ATOM 688 N N . SER A 1 91 ? -7.036 0.477 -5.229 1.00 96.19 91 SER A N 1
ATOM 689 C CA . SER A 1 91 ? -7.323 1.033 -3.911 1.00 96.19 91 SER A CA 1
ATOM 690 C C . SER A 1 91 ? -8.316 0.219 -3.099 1.00 96.19 91 SER A C 1
ATOM 692 O O . SER A 1 91 ? -9.161 -0.483 -3.646 1.00 96.19 91 SER A O 1
ATOM 694 N N . VAL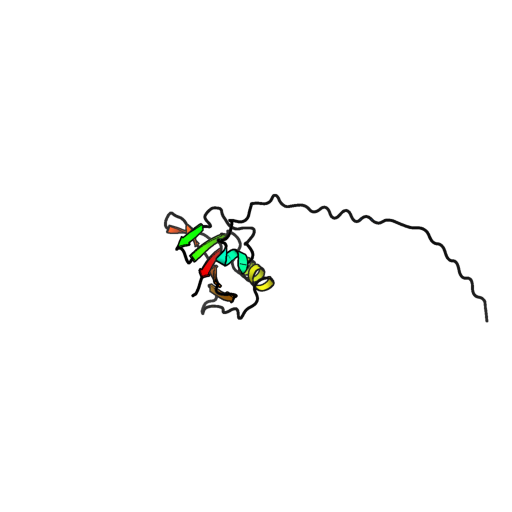 A 1 92 ? -8.212 0.340 -1.781 1.00 96.88 92 VAL A N 1
ATOM 695 C CA . VAL A 1 92 ? -9.140 -0.242 -0.808 1.00 96.88 92 VAL A CA 1
ATOM 696 C C . VAL A 1 92 ? -9.285 0.710 0.374 1.00 96.88 92 VAL A C 1
ATOM 698 O O . VAL A 1 92 ? -8.362 1.467 0.682 1.00 96.88 92 VAL A O 1
ATOM 701 N N . LYS A 1 93 ? -10.438 0.683 1.041 1.00 95.62 93 LYS A N 1
ATOM 702 C CA . LYS A 1 93 ? -10.649 1.331 2.341 1.00 95.62 93 LYS A CA 1
ATOM 703 C C . LYS A 1 93 ? -10.718 0.253 3.421 1.00 95.62 93 LYS A C 1
ATOM 705 O O . LYS A 1 93 ? -11.478 -0.698 3.264 1.00 95.62 93 LYS A O 1
ATOM 710 N N . SER A 1 94 ? -9.959 0.413 4.499 1.00 94.50 94 SER A N 1
ATOM 711 C CA . SER A 1 94 ? -9.964 -0.478 5.661 1.00 94.50 94 SER A CA 1
ATOM 712 C C . SER A 1 94 ? -9.693 0.324 6.932 1.00 94.50 94 SER A C 1
ATOM 714 O O . SER A 1 94 ? -8.777 1.141 6.947 1.00 94.50 94 SER A O 1
ATOM 716 N N . GLY A 1 95 ? -10.525 0.140 7.964 1.00 91.50 95 GLY A N 1
ATOM 717 C CA . GLY A 1 95 ? -10.388 0.747 9.300 1.00 91.50 95 GLY A CA 1
ATOM 718 C C . GLY A 1 95 ? -9.960 2.222 9.327 1.00 91.50 95 GLY A C 1
ATOM 719 O O . GLY A 1 95 ? -9.015 2.582 10.016 1.00 91.50 95 GLY A O 1
ATO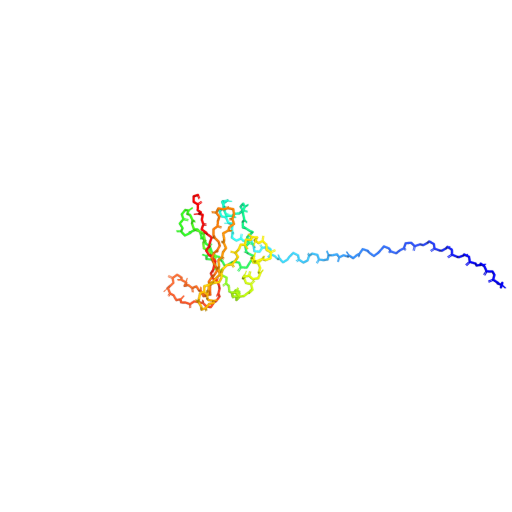M 720 N N . GLY A 1 96 ? -10.628 3.083 8.552 1.00 93.06 96 GLY A N 1
ATOM 721 C CA . GLY A 1 96 ? -10.327 4.523 8.509 1.00 93.06 96 GLY A CA 1
ATOM 722 C C . GLY A 1 96 ? -9.116 4.913 7.649 1.00 93.06 96 GLY A C 1
ATOM 723 O O . GLY A 1 96 ? -8.777 6.094 7.563 1.00 93.06 96 GLY A O 1
ATOM 724 N N . VAL A 1 97 ? -8.484 3.958 6.963 1.00 96.00 97 VAL A N 1
ATOM 725 C CA . VAL A 1 97 ? -7.361 4.177 6.043 1.00 96.00 97 VAL A CA 1
ATOM 726 C C . VAL A 1 97 ? -7.756 3.776 4.623 1.00 96.00 97 VAL A C 1
ATOM 728 O O . VAL A 1 97 ? -8.283 2.690 4.392 1.00 96.00 97 VAL A O 1
ATOM 731 N N . ARG A 1 98 ? -7.473 4.627 3.632 1.00 96.56 98 ARG A N 1
ATOM 732 C CA . ARG A 1 98 ? -7.418 4.200 2.224 1.00 96.56 98 ARG A CA 1
ATOM 733 C C . ARG A 1 98 ? -5.990 3.854 1.880 1.00 96.56 98 ARG A C 1
ATOM 735 O O . ARG A 1 98 ? -5.087 4.658 2.101 1.00 96.56 98 ARG A O 1
ATOM 742 N N . ILE A 1 99 ? -5.833 2.693 1.276 1.00 96.94 99 ILE A N 1
ATOM 743 C CA . ILE A 1 99 ? -4.609 2.268 0.619 1.00 96.94 99 ILE A CA 1
ATOM 744 C C . ILE A 1 99 ? -4.815 2.532 -0.864 1.00 96.94 99 ILE A C 1
ATOM 746 O O . ILE A 1 99 ? -5.806 2.075 -1.432 1.00 96.94 99 ILE A O 1
ATOM 750 N N . GLN A 1 100 ? -3.913 3.280 -1.483 1.00 96.25 100 GLN A N 1
ATOM 751 C CA . GLN A 1 100 ? -3.872 3.477 -2.927 1.00 96.25 100 GLN A CA 1
ATOM 752 C C . GLN A 1 100 ? -2.498 3.052 -3.433 1.00 96.25 100 GLN A C 1
ATOM 754 O O . GLN A 1 100 ? -1.491 3.578 -2.978 1.00 96.25 100 GLN A O 1
ATOM 759 N N . ILE A 1 101 ? -2.461 2.093 -4.346 1.00 96.06 101 ILE A N 1
ATOM 760 C CA . ILE A 1 101 ? -1.254 1.519 -4.937 1.00 96.06 101 ILE A CA 1
ATOM 761 C C . ILE A 1 101 ? -1.229 1.954 -6.397 1.00 96.06 101 ILE A C 1
ATOM 763 O O . ILE A 1 101 ? -2.206 1.714 -7.100 1.00 96.06 101 ILE A O 1
ATOM 767 N N . SER A 1 102 ? -0.154 2.582 -6.856 1.00 93.25 102 SER A N 1
ATOM 768 C CA . SER A 1 102 ? -0.000 3.017 -8.245 1.00 93.25 102 SER A CA 1
ATOM 769 C C . SER A 1 102 ? 1.342 2.581 -8.813 1.00 93.25 102 SER A C 1
ATOM 771 O O . SER A 1 102 ? 2.349 2.556 -8.097 1.00 93.25 102 SER A O 1
ATOM 773 N N . ALA A 1 103 ? 1.355 2.267 -10.105 1.00 87.38 103 ALA A N 1
ATOM 774 C CA . ALA A 1 103 ? 2.593 2.051 -10.836 1.00 87.38 103 ALA A CA 1
ATOM 775 C C . ALA A 1 103 ? 3.401 3.352 -10.906 1.00 87.38 103 ALA A C 1
ATOM 777 O O . ALA A 1 103 ? 2.830 4.440 -11.003 1.00 87.38 103 ALA A O 1
ATOM 778 N N . ASN A 1 104 ? 4.723 3.196 -10.878 1.00 76.31 104 ASN A N 1
ATOM 779 C CA . ASN A 1 104 ? 5.725 4.251 -10.956 1.00 76.31 104 ASN A CA 1
ATOM 780 C C . ASN A 1 104 ? 5.678 5.257 -9.790 1.00 76.31 104 ASN A C 1
ATOM 782 O O . ASN A 1 104 ? 4.695 5.411 -9.058 1.00 76.31 104 ASN A O 1
ATOM 786 N N . PHE A 1 105 ? 6.798 5.938 -9.569 1.00 70.94 105 PHE A N 1
ATOM 787 C CA . PHE A 1 105 ? 6.886 7.035 -8.608 1.00 70.94 105 PHE A CA 1
ATOM 788 C C . PHE A 1 105 ? 7.835 8.114 -9.116 1.00 70.94 105 PHE A C 1
ATOM 790 O O . PHE A 1 105 ? 8.728 7.832 -9.903 1.00 70.94 105 PHE A O 1
ATOM 797 N N . TYR A 1 106 ? 7.658 9.347 -8.651 1.00 70.06 106 TYR A N 1
ATOM 798 C CA . TYR A 1 106 ? 8.605 10.426 -8.918 1.00 70.06 106 TYR A CA 1
ATOM 799 C C . TYR A 1 106 ? 9.609 10.505 -7.770 1.00 70.06 106 TYR A C 1
ATOM 801 O O . TYR A 1 106 ? 9.212 10.486 -6.601 1.00 70.06 106 TYR A O 1
ATOM 809 N N . ASP A 1 107 ? 10.897 10.555 -8.094 1.00 70.06 107 ASP A N 1
ATOM 810 C CA . ASP A 1 107 ? 11.935 10.844 -7.107 1.00 70.06 107 ASP A CA 1
ATOM 811 C C . ASP A 1 107 ? 11.956 12.339 -6.730 1.00 70.06 107 ASP A C 1
ATOM 813 O O . ASP A 1 107 ? 11.143 13.140 -7.194 1.00 70.06 107 ASP A O 1
ATOM 817 N N . GLU A 1 108 ? 12.894 12.733 -5.868 1.00 71.38 108 GLU A N 1
ATOM 818 C CA . GLU A 1 108 ? 13.019 14.122 -5.401 1.00 71.38 108 GLU A CA 1
ATOM 819 C C . GLU A 1 108 ? 13.430 15.104 -6.509 1.00 71.38 108 GLU A C 1
ATOM 821 O O . GLU A 1 108 ? 13.238 16.307 -6.359 1.00 71.38 108 GLU A O 1
ATOM 826 N N . SER A 1 109 ? 13.936 14.602 -7.641 1.00 76.38 109 SER A N 1
ATOM 827 C CA . SER A 1 109 ? 14.220 15.397 -8.840 1.00 76.38 109 SER A CA 1
ATOM 828 C C . SER A 1 109 ? 13.009 15.540 -9.768 1.00 76.38 109 SER A C 1
ATOM 830 O O . SER A 1 109 ? 13.109 16.171 -10.820 1.00 76.38 109 SER A O 1
ATOM 832 N N . GLY A 1 110 ? 11.868 14.943 -9.405 1.00 73.94 110 GLY A N 1
ATOM 833 C CA . GLY A 1 110 ? 10.670 14.907 -10.238 1.00 73.94 110 GLY A CA 1
ATOM 834 C C . GLY A 1 110 ? 10.781 13.943 -11.419 1.00 73.94 110 GLY A C 1
ATOM 835 O O . GLY A 1 110 ? 9.952 14.002 -12.325 1.00 73.94 110 GLY A O 1
ATOM 836 N N . LYS A 1 111 ? 11.782 13.053 -11.441 1.00 78.12 111 LYS A N 1
ATOM 837 C CA . LYS A 1 111 ? 11.913 12.035 -12.489 1.00 78.12 111 LYS A CA 1
ATOM 838 C C . LYS A 1 111 ? 11.115 10.800 -12.126 1.00 78.12 111 LYS A C 1
ATOM 840 O O . LYS A 1 111 ? 11.217 10.288 -11.013 1.00 78.12 111 LYS A O 1
ATOM 845 N N . GLU A 1 112 ? 10.361 10.30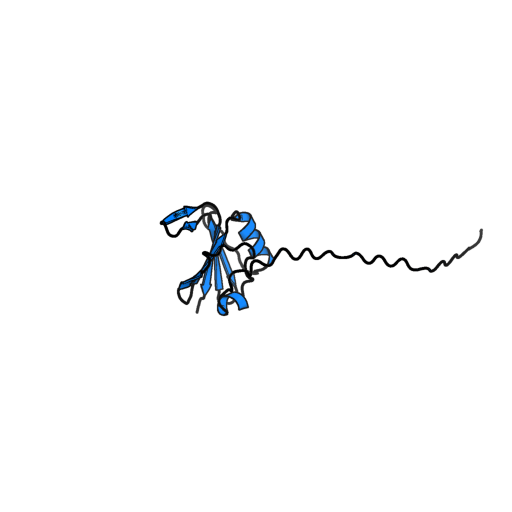3 -13.098 1.00 76.00 112 GLU A N 1
ATOM 846 C CA . GLU A 1 112 ? 9.664 9.032 -12.973 1.00 76.00 112 GLU A CA 1
ATOM 847 C C . GLU A 1 112 ? 10.675 7.888 -12.837 1.00 76.00 112 GLU A C 1
ATOM 849 O O . GLU A 1 112 ? 11.682 7.810 -13.549 1.00 76.00 112 GLU A O 1
ATOM 854 N N . LYS A 1 113 ? 10.410 7.007 -11.881 1.00 77.75 113 LYS A N 1
ATOM 855 C CA . LYS A 1 113 ? 11.175 5.807 -11.596 1.00 77.75 113 LYS A CA 1
ATOM 856 C C . LYS A 1 113 ? 10.269 4.590 -11.723 1.00 77.75 113 LYS A C 1
ATOM 858 O O . LYS A 1 113 ? 9.121 4.636 -11.265 1.00 77.75 113 LYS A O 1
ATOM 863 N N . PRO A 1 114 ? 10.794 3.494 -12.298 1.00 78.62 114 PRO A N 1
ATOM 864 C CA . PRO A 1 114 ? 10.091 2.226 -12.295 1.00 78.62 114 PRO A CA 1
ATOM 865 C C . PRO A 1 114 ? 9.933 1.731 -10.856 1.00 78.62 114 PRO A C 1
ATOM 867 O O . PRO A 1 114 ? 10.820 1.912 -10.017 1.00 78.62 114 PRO A O 1
ATOM 870 N N . GLY A 1 115 ? 8.799 1.099 -10.581 1.00 88.00 115 GLY A N 1
ATOM 871 C CA . GLY A 1 115 ? 8.469 0.566 -9.265 1.00 88.00 115 GLY A CA 1
ATOM 872 C C . GLY A 1 115 ? 7.017 0.834 -8.914 1.00 88.00 115 GLY A C 1
ATOM 873 O O . GLY A 1 115 ? 6.166 0.982 -9.794 1.00 88.00 115 GLY A O 1
ATOM 874 N N . THR A 1 116 ? 6.739 0.906 -7.619 1.00 92.69 116 THR A N 1
ATOM 875 C CA . THR A 1 116 ? 5.382 1.085 -7.104 1.00 92.69 116 THR A CA 1
ATOM 876 C C . THR A 1 116 ? 5.360 2.116 -5.995 1.00 92.69 116 THR A C 1
ATOM 878 O O . THR A 1 116 ? 6.214 2.121 -5.102 1.00 92.69 116 THR A O 1
ATOM 881 N N . ARG A 1 117 ? 4.332 2.962 -6.017 1.00 92.88 117 ARG A N 1
ATOM 882 C CA . ARG A 1 117 ? 4.004 3.861 -4.917 1.00 92.88 117 ARG A CA 1
ATOM 883 C C . ARG A 1 117 ? 2.780 3.352 -4.178 1.00 92.88 117 ARG A C 1
ATOM 885 O O . ARG A 1 117 ? 1.805 2.934 -4.796 1.00 92.88 117 ARG A O 1
ATOM 892 N N . VAL A 1 118 ? 2.805 3.449 -2.854 1.00 94.69 118 VAL A N 1
ATOM 893 C CA . VAL A 1 118 ? 1.619 3.244 -2.021 1.00 94.69 118 VAL A CA 1
ATOM 894 C C . VAL A 1 118 ? 1.364 4.499 -1.20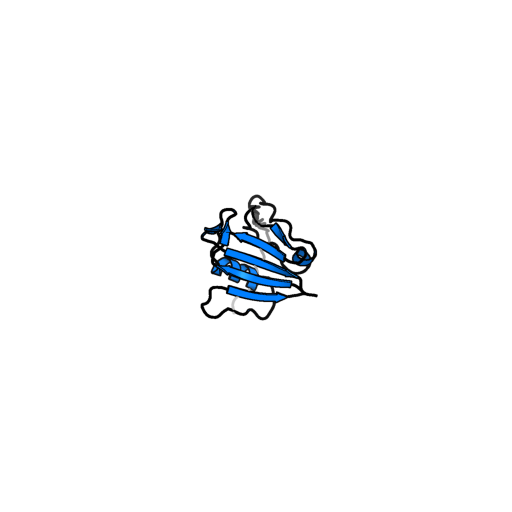4 1.00 94.69 118 VAL A C 1
ATOM 896 O O . VAL A 1 118 ? 2.253 4.997 -0.521 1.00 94.69 118 VAL A O 1
ATOM 899 N N . ALA A 1 119 ? 0.151 5.027 -1.281 1.00 95.19 119 ALA A N 1
ATOM 900 C CA . ALA A 1 119 ? -0.328 6.100 -0.430 1.00 95.19 119 ALA A CA 1
ATOM 901 C C . ALA A 1 119 ? -1.302 5.522 0.597 1.00 95.19 119 ALA A C 1
ATOM 903 O O . ALA A 1 119 ? -2.348 4.975 0.241 1.00 95.19 119 ALA A O 1
ATOM 904 N N . LEU A 1 120 ? -0.962 5.671 1.873 1.00 96.44 120 LEU A N 1
ATOM 905 C CA . LEU A 1 120 ? -1.868 5.435 2.989 1.00 96.44 120 LEU A CA 1
ATOM 906 C C . LEU A 1 120 ? -2.472 6.780 3.371 1.00 96.44 120 LEU A C 1
ATOM 908 O O . LEU A 1 120 ? -1.734 7.718 3.671 1.00 96.44 120 LEU A O 1
ATOM 912 N N . THR A 1 121 ? -3.794 6.897 3.333 1.00 97.06 121 THR A N 1
ATOM 913 C CA . THR A 1 121 ? -4.503 8.141 3.664 1.00 97.06 121 THR A CA 1
ATOM 914 C C . THR A 1 121 ? -5.492 7.892 4.789 1.00 97.06 121 THR A C 1
ATOM 916 O O . THR A 1 121 ? -6.347 7.018 4.662 1.00 97.06 121 THR A O 1
ATOM 919 N N . ARG A 1 122 ? -5.401 8.664 5.872 1.00 96.12 122 ARG A N 1
ATOM 920 C CA . ARG A 1 122 ? -6.361 8.650 6.980 1.00 96.12 122 ARG A CA 1
ATOM 921 C C . ARG A 1 122 ? -7.614 9.444 6.607 1.00 96.12 122 ARG A C 1
ATOM 923 O O . ARG A 1 122 ? -7.507 10.601 6.194 1.00 96.12 122 ARG A O 1
ATOM 930 N N . TYR A 1 123 ? -8.784 8.852 6.809 1.00 87.94 123 TYR A N 1
ATOM 931 C CA . TYR A 1 123 ? -10.081 9.526 6.700 1.00 87.94 123 TYR A CA 1
ATOM 932 C C . TYR A 1 123 ? -10.617 9.870 8.094 1.00 87.94 123 TYR A C 1
ATOM 934 O O . TYR A 1 123 ? -10.205 9.231 9.067 1.00 87.94 123 TYR A O 1
ATOM 942 N N . PRO A 1 124 ? -11.444 10.925 8.203 1.00 70.31 124 PRO A N 1
ATOM 943 C CA . PRO A 1 124 ? -12.205 11.202 9.416 1.00 70.31 124 PRO A CA 1
ATOM 944 C C . PRO A 1 124 ? -13.186 10.074 9.747 1.00 70.31 124 PRO A C 1
ATOM 946 O O . PRO A 1 124 ? -13.629 9.376 8.804 1.00 70.31 124 PRO A O 1
#

Radius of gyration: 23.31 Å; chains: 1; bounding box: 32×85×37 Å

Secondary structure (DSSP, 8-state):
---------------------------------HHHHTTSPPPTT--TT-EEEETTEEEEEESS-HHHHHHHHHTT--S--EEPTTSSEEEEEETTEEEEEEEEEE-TTS-EEEEEEEEEEE--

pLDDT: mean 79.27, std 20.42, range [38.22, 97.5]

Sequence (124 aa):
MLRKCAFTFFVLSLLVIGEVVTARAGSSAPSYPDWAAAVVPAYPHALPSSRLITPKMYGIATTDPMPTVVAWYKSRVHGAWSESEGGNTWSVKSGGVRIQISANFYDESGKEKPGTRVALTRYP